Protein AF-A0A1C5D059-F1 (afdb_monomer_lite)

Radius of gyration: 11.38 Å; chains: 1; bounding box: 28×22×24 Å

Secondary structure (DSSP, 8-state):
-HHHHHHHGGGTT-HHHHHHHHHHHHTTT-HHHHHHHTTS-HHHHHHHHHHHHHHHT--TTSHHHHHHHHHHHH--

Structure (mmCIF, N/CA/C/O backbone):
data_AF-A0A1C5D059-F1
#
_entry.id   AF-A0A1C5D059-F1
#
loop_
_atom_site.group_PDB
_atom_site.id
_atom_site.type_symbol
_atom_site.label_atom_id
_atom_site.label_alt_id
_atom_site.label_comp_id
_atom_site.label_asym_id
_atom_site.label_entity_id
_atom_site.label_seq_id
_atom_site.pdbx_PDB_ins_code
_atom_site.Cartn_x
_atom_site.Cartn_y
_atom_site.Cartn_z
_atom_site.occupancy
_atom_site.B_iso_or_equiv
_atom_site.auth_seq_id
_atom_site.auth_comp_id
_atom_site.auth_asym_id
_atom_site.auth_atom_id
_atom_site.pdbx_PDB_model_num
ATOM 1 N N . GLY A 1 1 ? -9.920 13.212 5.269 1.00 80.94 1 GLY A N 1
ATOM 2 C CA . GLY A 1 1 ? -11.037 13.338 6.247 1.00 80.94 1 GLY A CA 1
ATOM 3 C C . GLY A 1 1 ? -10.854 12.375 7.420 1.00 80.94 1 GLY A C 1
ATOM 4 O O . GLY A 1 1 ? -10.024 11.483 7.287 1.00 80.94 1 GLY A O 1
ATOM 5 N N . PRO A 1 2 ? -11.596 12.507 8.541 1.00 82.88 2 PRO A N 1
ATOM 6 C CA . PRO A 1 2 ? -11.361 11.723 9.766 1.00 82.88 2 PRO A CA 1
ATOM 7 C C . PRO A 1 2 ? -11.476 10.206 9.553 1.00 82.88 2 PRO A C 1
ATOM 9 O O . PRO A 1 2 ? -10.676 9.449 10.091 1.00 82.88 2 PRO A O 1
ATOM 12 N N . HIS A 1 3 ? -12.396 9.764 8.691 1.00 86.44 3 HIS A N 1
ATOM 13 C CA . HIS A 1 3 ? -12.506 8.357 8.299 1.00 86.44 3 HIS A CA 1
ATOM 14 C C . HIS A 1 3 ? -11.255 7.848 7.556 1.00 86.44 3 HIS A C 1
ATOM 16 O O . HIS A 1 3 ? -10.693 6.828 7.935 1.00 86.44 3 HIS A O 1
ATOM 22 N N . ALA A 1 4 ? -10.751 8.602 6.570 1.00 87.12 4 ALA A N 1
ATOM 23 C CA . ALA A 1 4 ? -9.524 8.251 5.846 1.00 87.12 4 ALA A CA 1
ATOM 24 C C . ALA A 1 4 ? -8.292 8.195 6.769 1.00 87.12 4 ALA A C 1
ATOM 26 O O . ALA A 1 4 ? -7.448 7.318 6.620 1.00 87.12 4 ALA A O 1
ATOM 27 N N . GLN A 1 5 ? -8.197 9.102 7.746 1.00 88.31 5 GLN A N 1
ATOM 28 C CA . GLN A 1 5 ? -7.116 9.081 8.736 1.00 88.31 5 GLN A CA 1
ATOM 29 C C . GLN A 1 5 ? -7.203 7.851 9.645 1.00 88.31 5 GLN A C 1
ATOM 31 O O . GLN A 1 5 ? -6.181 7.219 9.890 1.00 88.31 5 GLN A O 1
ATOM 36 N N . ALA A 1 6 ? -8.403 7.480 10.102 1.00 91.38 6 ALA A N 1
ATOM 37 C CA . ALA A 1 6 ? -8.606 6.270 10.895 1.00 91.38 6 ALA A CA 1
ATOM 38 C C . ALA A 1 6 ? -8.266 4.997 10.101 1.00 91.38 6 ALA A C 1
ATOM 40 O O . ALA A 1 6 ? -7.554 4.137 10.616 1.00 91.38 6 ALA A O 1
ATOM 41 N N . LEU A 1 7 ? -8.700 4.916 8.838 1.00 93.31 7 LEU A N 1
ATOM 42 C CA . LEU A 1 7 ? -8.388 3.801 7.940 1.00 93.31 7 LEU A CA 1
ATOM 43 C C . LEU A 1 7 ? -6.875 3.635 7.748 1.00 93.31 7 LEU A C 1
ATOM 45 O O . LEU A 1 7 ? -6.364 2.523 7.788 1.00 93.31 7 LEU A O 1
ATOM 49 N N . LEU A 1 8 ? -6.141 4.738 7.577 1.00 95.88 8 LEU A N 1
ATOM 50 C CA . LEU A 1 8 ? -4.699 4.714 7.313 1.00 95.88 8 LEU A CA 1
ATOM 51 C C . LEU A 1 8 ? -3.823 4.744 8.574 1.00 95.88 8 LEU A C 1
ATOM 53 O O . LEU A 1 8 ? -2.603 4.602 8.463 1.00 95.88 8 LEU A O 1
ATOM 57 N N . ALA A 1 9 ? -4.408 4.892 9.767 1.00 96.00 9 ALA A N 1
ATOM 58 C CA . ALA A 1 9 ? -3.676 4.977 11.031 1.00 96.00 9 ALA A CA 1
ATOM 59 C C . ALA A 1 9 ? -2.662 3.830 11.245 1.00 96.00 9 ALA A C 1
ATOM 61 O O . ALA A 1 9 ? -1.536 4.125 11.657 1.00 96.00 9 ALA A O 1
ATOM 62 N N . PRO A 1 10 ? -2.955 2.555 10.895 1.00 97.00 10 PRO A N 1
ATOM 63 C CA . PRO A 1 10 ? -1.981 1.462 11.014 1.00 97.00 10 PRO A CA 1
ATOM 64 C C . PRO A 1 10 ? -0.701 1.646 10.178 1.00 97.00 10 PRO A C 1
ATOM 66 O O . PRO A 1 10 ? 0.335 1.044 10.480 1.00 97.00 10 PRO A O 1
ATOM 69 N N . LEU A 1 11 ? -0.742 2.478 9.131 1.00 96.75 11 LEU A N 1
ATOM 70 C CA . LEU A 1 11 ? 0.402 2.775 8.266 1.00 96.75 11 LEU A CA 1
ATOM 71 C C . LEU A 1 11 ? 1.120 4.083 8.623 1.00 96.75 11 LEU A C 1
ATOM 73 O O . LEU A 1 11 ? 2.176 4.356 8.054 1.00 96.75 11 LEU A O 1
ATOM 77 N N . ALA A 1 12 ? 0.608 4.877 9.569 1.00 92.25 12 ALA A N 1
ATOM 78 C CA . ALA A 1 12 ? 1.134 6.214 9.868 1.00 92.25 12 ALA A CA 1
ATOM 79 C C . ALA A 1 12 ? 2.631 6.215 10.243 1.00 92.25 12 ALA A C 1
ATOM 81 O O . ALA A 1 12 ? 3.371 7.113 9.852 1.00 92.25 12 ALA A O 1
ATOM 82 N N . ALA A 1 13 ? 3.098 5.174 10.939 1.00 93.25 13 ALA A N 1
ATOM 83 C CA . ALA A 1 13 ? 4.504 5.006 11.319 1.00 93.25 13 ALA A CA 1
ATOM 84 C C . ALA A 1 13 ? 5.368 4.307 10.247 1.00 93.25 13 ALA A C 1
ATOM 86 O O . ALA A 1 13 ? 6.529 3.988 10.498 1.00 93.25 13 ALA A O 1
ATOM 87 N N . GLN A 1 14 ? 4.819 4.018 9.063 1.00 96.69 14 GLN A N 1
ATOM 88 C CA . GLN A 1 14 ? 5.460 3.199 8.028 1.00 96.69 14 GLN A CA 1
ATOM 89 C C . GLN A 1 14 ? 5.437 3.894 6.651 1.00 96.69 14 GLN A C 1
ATOM 91 O O . GLN A 1 14 ? 4.800 3.388 5.722 1.00 96.69 14 GLN A O 1
ATOM 96 N N . PRO A 1 15 ? 6.174 5.013 6.465 1.00 96.00 15 PRO A N 1
ATOM 97 C CA . PRO A 1 15 ? 6.123 5.817 5.237 1.00 96.00 15 PRO A CA 1
ATOM 98 C C . PRO A 1 15 ? 6.387 5.006 3.966 1.00 96.00 15 PRO A C 1
ATOM 100 O O . PRO A 1 15 ? 5.665 5.126 2.982 1.00 96.00 15 PRO A O 1
ATOM 103 N N . ALA A 1 16 ? 7.353 4.083 4.014 1.00 97.75 16 ALA A N 1
ATOM 104 C CA . ALA A 1 16 ? 7.679 3.233 2.875 1.00 97.75 16 ALA A CA 1
ATOM 105 C C . ALA A 1 16 ? 6.520 2.313 2.449 1.00 97.75 16 ALA A C 1
ATOM 107 O O . ALA A 1 16 ? 6.407 2.000 1.263 1.00 97.75 16 ALA A O 1
ATOM 108 N N . LEU A 1 17 ? 5.669 1.861 3.379 1.00 98.50 17 LEU A N 1
ATOM 109 C CA . LEU A 1 17 ? 4.484 1.065 3.044 1.00 98.50 17 LEU A CA 1
ATOM 110 C C . LEU A 1 17 ? 3.393 1.943 2.442 1.00 98.50 17 LEU A C 1
ATOM 112 O O . LEU A 1 17 ? 2.845 1.583 1.403 1.00 98.50 17 LEU A O 1
ATOM 116 N N . THR A 1 18 ? 3.140 3.102 3.052 1.00 98.06 18 THR A N 1
ATOM 117 C CA . THR A 1 18 ? 2.179 4.098 2.565 1.00 98.06 18 THR A CA 1
ATOM 118 C C . THR A 1 18 ? 2.506 4.528 1.138 1.00 98.06 18 THR A C 1
ATOM 120 O O . THR A 1 18 ? 1.647 4.454 0.260 1.00 98.06 18 THR A O 1
ATOM 123 N N . ASP A 1 19 ? 3.760 4.893 0.871 1.00 98.12 19 ASP A N 1
ATOM 124 C CA . ASP A 1 19 ? 4.201 5.316 -0.458 1.00 98.12 19 ASP A CA 1
ATOM 125 C C . ASP A 1 19 ? 4.161 4.163 -1.463 1.00 98.12 19 ASP A C 1
ATOM 127 O O . ASP A 1 19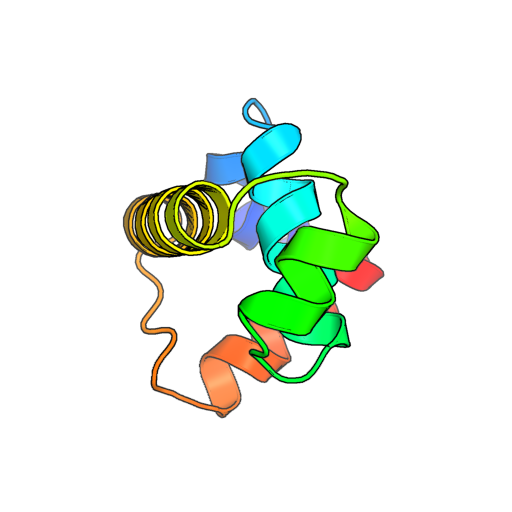 ? 3.738 4.348 -2.605 1.00 98.12 19 ASP A O 1
ATOM 131 N N . THR A 1 20 ? 4.528 2.946 -1.041 1.00 98.81 20 THR A N 1
ATOM 132 C CA . THR A 1 20 ? 4.453 1.781 -1.931 1.00 98.81 20 THR A CA 1
ATOM 133 C C . THR A 1 20 ? 3.012 1.460 -2.316 1.00 98.81 20 THR A C 1
ATOM 135 O O . THR A 1 20 ? 2.733 1.264 -3.499 1.00 98.81 20 THR A O 1
ATOM 138 N N . LEU A 1 21 ? 2.090 1.445 -1.351 1.00 98.56 21 LEU A N 1
ATOM 139 C CA . LEU A 1 21 ? 0.677 1.169 -1.594 1.00 98.56 21 LEU A CA 1
ATOM 140 C C . LEU A 1 21 ? 0.032 2.268 -2.451 1.00 98.56 21 LEU A C 1
ATOM 142 O O . LEU A 1 21 ? -0.653 1.953 -3.423 1.00 98.56 21 LEU A O 1
ATOM 146 N N . ARG A 1 22 ? 0.312 3.549 -2.165 1.00 98.31 22 ARG A N 1
ATOM 147 C CA . ARG A 1 22 ? -0.184 4.688 -2.958 1.00 98.31 22 ARG A CA 1
ATOM 148 C C . ARG A 1 22 ? 0.260 4.596 -4.417 1.00 98.31 22 ARG A C 1
ATOM 150 O O . ARG A 1 22 ? -0.564 4.753 -5.324 1.00 98.31 22 ARG A O 1
ATOM 157 N N . THR A 1 23 ? 1.544 4.333 -4.655 1.00 98.69 23 THR A N 1
ATOM 158 C CA . THR A 1 23 ? 2.096 4.222 -6.012 1.00 98.69 23 THR A CA 1
ATOM 159 C C . THR A 1 23 ? 1.569 2.984 -6.730 1.00 98.69 23 THR A C 1
ATOM 161 O O . THR A 1 23 ? 1.231 3.058 -7.908 1.00 98.69 23 THR A O 1
ATOM 164 N N . TRP A 1 24 ? 1.441 1.853 -6.036 1.00 98.81 24 TRP A N 1
ATOM 165 C CA . TRP A 1 24 ? 0.871 0.629 -6.598 1.00 98.81 24 TRP A CA 1
ATOM 166 C C . TRP A 1 24 ? -0.588 0.793 -7.030 1.00 98.81 24 TRP A C 1
ATOM 168 O O . TRP A 1 24 ? -0.924 0.451 -8.165 1.00 98.81 24 TRP A O 1
ATOM 178 N N . LEU A 1 25 ? -1.430 1.402 -6.189 1.00 98.44 25 LEU A N 1
ATOM 179 C CA . LEU A 1 25 ? -2.823 1.707 -6.532 1.00 98.44 25 LEU A CA 1
ATOM 180 C C . LEU A 1 25 ? -2.913 2.690 -7.710 1.00 98.44 25 LEU A C 1
ATOM 182 O O . LEU A 1 25 ? -3.668 2.458 -8.652 1.00 98.44 25 LEU A O 1
ATOM 186 N N . SER A 1 26 ? -2.081 3.737 -7.715 1.00 98.00 26 SER A N 1
ATOM 187 C CA . SER A 1 26 ? -2.036 4.729 -8.805 1.00 98.00 26 SER A CA 1
ATOM 188 C C . SER A 1 26 ? -1.555 4.152 -10.143 1.00 98.00 26 SER A C 1
ATOM 190 O O . SER A 1 26 ? -1.845 4.715 -11.193 1.00 98.00 26 SER A O 1
ATOM 192 N N . LEU A 1 27 ? -0.834 3.026 -10.120 1.00 98.38 27 LEU A N 1
ATOM 193 C CA . LEU A 1 27 ? -0.355 2.302 -11.302 1.00 98.38 27 LEU A CA 1
ATOM 194 C C . LEU A 1 27 ? -1.172 1.028 -11.580 1.00 98.38 27 LEU A C 1
ATOM 196 O O . LEU A 1 27 ? -0.676 0.097 -12.228 1.00 98.38 27 LEU A O 1
ATOM 200 N N . HIS A 1 28 ? -2.424 0.995 -11.114 1.00 97.12 28 HIS A N 1
ATOM 201 C CA . HIS A 1 28 ? -3.403 -0.074 -11.348 1.00 97.12 28 HIS A CA 1
ATOM 202 C C . HIS A 1 28 ? -2.907 -1.465 -10.937 1.00 97.12 28 HIS A C 1
ATOM 204 O O . HIS A 1 28 ? -3.142 -2.460 -11.617 1.00 97.12 28 HIS A O 1
ATOM 210 N N . GLY A 1 29 ? -2.166 -1.536 -9.835 1.00 97.75 29 GLY A N 1
ATOM 211 C CA . GLY A 1 29 ? -1.682 -2.787 -9.272 1.00 97.75 29 GLY A CA 1
ATOM 212 C C . GLY A 1 29 ? -0.456 -3.394 -9.966 1.00 97.75 29 GLY A C 1
ATOM 213 O O . GLY A 1 29 ? -0.125 -4.563 -9.756 1.00 97.75 29 GLY A O 1
ATOM 214 N N . SER A 1 30 ? 0.235 -2.624 -10.806 1.00 98.56 30 SER A N 1
ATOM 215 C CA . SER A 1 30 ? 1.383 -3.116 -11.570 1.00 98.56 30 SER A CA 1
ATOM 216 C C . SER A 1 30 ? 2.656 -3.205 -10.723 1.00 98.56 30 SER A C 1
ATOM 218 O O . SER A 1 30 ? 3.274 -2.189 -10.414 1.00 98.56 30 SER A O 1
ATOM 220 N N . TRP A 1 31 ? 3.104 -4.426 -10.418 1.00 98.50 31 TRP A N 1
ATOM 221 C CA . TRP A 1 31 ? 4.336 -4.668 -9.654 1.00 98.50 31 TRP A CA 1
ATOM 222 C C . TRP A 1 31 ? 5.573 -4.031 -10.288 1.00 98.50 31 TRP A C 1
ATOM 224 O O . TRP A 1 31 ? 6.331 -3.355 -9.597 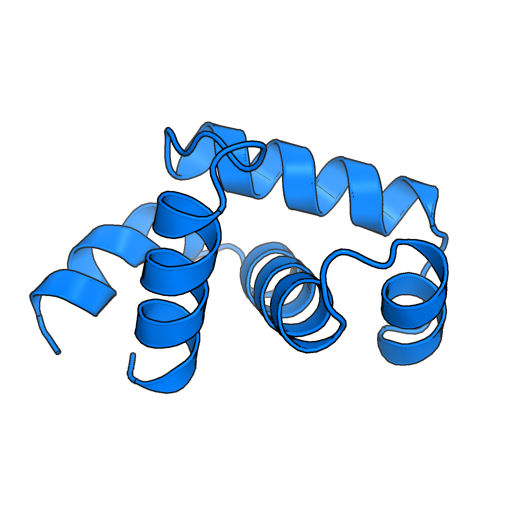1.00 98.50 31 TRP A O 1
ATOM 234 N N . ASP A 1 32 ? 5.761 -4.226 -11.594 1.00 98.69 32 ASP A N 1
ATOM 235 C CA . ASP A 1 32 ? 6.961 -3.765 -12.294 1.00 98.69 32 ASP A CA 1
ATOM 236 C C . ASP A 1 32 ? 6.969 -2.245 -12.467 1.00 98.69 32 ASP A C 1
ATOM 238 O O . ASP A 1 32 ? 7.985 -1.604 -12.203 1.00 98.69 32 ASP A O 1
ATOM 242 N N . ARG A 1 33 ? 5.829 -1.628 -12.817 1.00 98.81 33 ARG A N 1
ATOM 243 C CA . ARG A 1 33 ? 5.762 -0.161 -12.928 1.00 98.81 33 ARG A CA 1
ATOM 244 C C . ARG A 1 33 ? 5.968 0.515 -11.574 1.00 98.81 33 ARG A C 1
ATOM 246 O O . ARG A 1 33 ? 6.653 1.529 -11.510 1.00 98.81 33 ARG A O 1
ATOM 253 N N . THR A 1 34 ? 5.438 -0.052 -10.490 1.00 98.88 34 THR A N 1
ATOM 254 C CA . THR A 1 34 ? 5.699 0.455 -9.135 1.00 98.88 34 THR A CA 1
ATOM 255 C C . THR A 1 34 ? 7.156 0.275 -8.726 1.00 98.88 34 THR A C 1
ATOM 257 O O . THR A 1 34 ? 7.726 1.175 -8.119 1.00 98.88 34 THR A O 1
ATOM 260 N N . ALA A 1 35 ? 7.769 -0.859 -9.070 1.00 98.81 35 ALA A N 1
ATOM 261 C CA . ALA A 1 35 ? 9.178 -1.126 -8.800 1.00 98.81 35 ALA A CA 1
ATOM 262 C C . ALA A 1 35 ? 10.079 -0.081 -9.471 1.00 98.81 35 ALA A C 1
ATOM 264 O O . ALA A 1 35 ? 10.931 0.508 -8.808 1.00 98.81 35 ALA A O 1
ATOM 265 N N . VAL A 1 36 ? 9.817 0.213 -10.750 1.00 98.75 36 VAL A N 1
ATOM 266 C CA . VAL A 1 36 ? 10.498 1.275 -11.504 1.00 98.75 36 VAL A CA 1
ATOM 267 C C . VAL A 1 36 ? 10.254 2.645 -10.871 1.00 98.75 36 VAL A C 1
ATOM 269 O O . VAL A 1 36 ? 11.209 3.365 -10.607 1.00 98.75 36 VAL A O 1
ATOM 272 N N . ALA A 1 37 ? 8.998 2.996 -10.579 1.00 98.75 37 ALA A N 1
ATOM 273 C CA . ALA A 1 37 ? 8.647 4.307 -10.030 1.00 98.75 37 ALA A CA 1
ATOM 274 C C . ALA A 1 37 ? 9.270 4.584 -8.651 1.00 98.75 37 ALA A C 1
ATOM 276 O O . ALA A 1 37 ? 9.521 5.736 -8.310 1.00 98.75 37 ALA A O 1
ATOM 277 N N . LEU A 1 38 ? 9.507 3.539 -7.854 1.00 98.62 38 LEU A N 1
ATOM 278 C CA . LEU A 1 38 ? 10.083 3.646 -6.512 1.00 98.62 38 LEU A CA 1
ATOM 279 C C . LEU A 1 38 ? 11.571 3.280 -6.459 1.00 98.62 38 LEU A C 1
ATOM 281 O O . LEU A 1 38 ? 12.143 3.276 -5.370 1.00 98.62 38 LEU A O 1
ATOM 285 N N . SER A 1 39 ? 12.192 2.944 -7.594 1.00 98.50 39 SER A N 1
ATOM 286 C CA . SER A 1 39 ? 13.581 2.472 -7.673 1.00 98.50 39 SER A CA 1
ATOM 287 C C . SER A 1 39 ? 13.888 1.314 -6.710 1.00 98.50 39 SER A C 1
ATOM 289 O O . SER A 1 39 ? 14.926 1.285 -6.049 1.00 98.50 39 SER A O 1
ATOM 291 N N . VAL A 1 40 ? 12.976 0.342 -6.613 1.00 98.62 40 VAL A N 1
ATOM 292 C CA . VAL A 1 40 ? 13.140 -0.874 -5.797 1.00 98.62 40 VAL A CA 1
ATOM 293 C C . VAL A 1 40 ? 12.917 -2.126 -6.634 1.00 98.62 40 VAL A C 1
ATOM 295 O O . VAL A 1 40 ? 12.373 -2.080 -7.731 1.00 98.62 40 VAL A O 1
ATOM 298 N N . HIS A 1 41 ? 13.287 -3.287 -6.100 1.00 98.56 41 HIS A N 1
ATOM 299 C CA . HIS A 1 41 ? 12.990 -4.554 -6.755 1.00 98.56 41 HIS A CA 1
ATOM 300 C C . HIS A 1 41 ? 11.492 -4.906 -6.662 1.00 98.56 41 HIS A C 1
ATOM 302 O O . HIS A 1 41 ? 10.847 -4.668 -5.637 1.00 98.56 41 HIS A O 1
ATOM 308 N N . ARG A 1 42 ? 10.934 -5.578 -7.681 1.00 98.56 42 ARG A N 1
ATOM 309 C CA . ARG A 1 42 ? 9.513 -5.995 -7.706 1.00 98.56 42 ARG A CA 1
ATOM 310 C C . ARG A 1 42 ? 9.081 -6.826 -6.494 1.00 98.56 42 ARG A C 1
ATOM 312 O O . ARG A 1 42 ? 7.953 -6.709 -6.023 1.00 98.56 42 ARG A O 1
ATOM 319 N N . ASN A 1 43 ? 9.980 -7.648 -5.948 1.00 98.62 43 ASN A N 1
ATOM 320 C CA . ASN A 1 43 ? 9.678 -8.446 -4.754 1.00 98.62 43 ASN A CA 1
ATOM 321 C C . ASN A 1 43 ? 9.530 -7.567 -3.506 1.00 98.62 43 ASN A C 1
ATOM 323 O O . ASN A 1 43 ? 8.675 -7.854 -2.675 1.00 98.62 43 ASN A O 1
ATOM 327 N N . THR A 1 44 ? 10.290 -6.473 -3.410 1.00 98.69 44 THR A N 1
ATOM 328 C CA . THR A 1 44 ? 10.129 -5.481 -2.342 1.00 98.69 44 THR A CA 1
ATOM 329 C C . THR A 1 44 ? 8.756 -4.820 -2.426 1.00 98.69 44 THR A C 1
ATOM 331 O O . THR A 1 44 ? 8.102 -4.666 -1.399 1.00 98.69 44 THR A O 1
ATOM 334 N N . VAL A 1 45 ? 8.271 -4.500 -3.633 1.00 98.81 45 VAL A N 1
ATOM 335 C CA . VAL A 1 45 ? 6.904 -3.979 -3.819 1.00 98.81 45 VAL A CA 1
ATOM 336 C C . VAL A 1 45 ? 5.872 -4.979 -3.304 1.00 98.81 45 VAL A C 1
ATOM 338 O O . V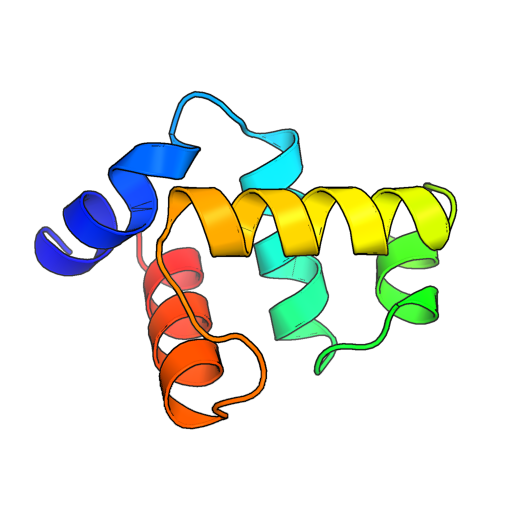AL A 1 45 ? 5.057 -4.624 -2.460 1.00 98.81 45 VAL A O 1
ATOM 341 N N . ARG A 1 46 ? 5.941 -6.242 -3.749 1.00 98.75 46 ARG A N 1
ATOM 342 C CA . ARG A 1 46 ? 5.003 -7.296 -3.321 1.00 9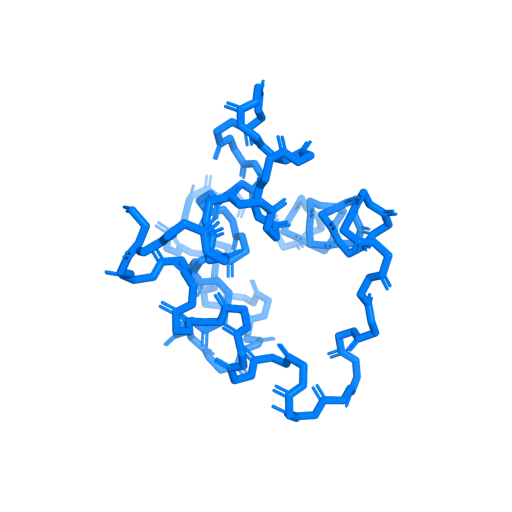8.75 46 ARG A CA 1
ATOM 343 C C . ARG A 1 46 ? 4.990 -7.474 -1.804 1.00 98.75 46 ARG A C 1
ATOM 345 O O . ARG A 1 46 ? 3.920 -7.524 -1.208 1.00 98.75 46 ARG A O 1
ATOM 352 N N . GLN A 1 47 ? 6.165 -7.527 -1.177 1.00 98.75 47 GLN A N 1
ATOM 353 C CA . GLN A 1 47 ? 6.296 -7.663 0.276 1.00 98.75 47 GLN A CA 1
ATOM 354 C C . GLN A 1 47 ? 5.690 -6.471 1.021 1.00 98.75 47 GLN A C 1
ATOM 356 O O . GLN A 1 47 ? 4.963 -6.659 1.994 1.00 98.75 47 GLN A O 1
ATOM 361 N N . ARG A 1 48 ? 5.958 -5.246 0.559 1.00 98.81 48 ARG A N 1
ATOM 362 C CA . ARG A 1 48 ? 5.416 -4.030 1.174 1.00 98.81 48 ARG A CA 1
ATOM 363 C C . ARG A 1 48 ? 3.901 -3.922 1.000 1.00 98.81 48 ARG A C 1
ATOM 365 O O . ARG A 1 48 ? 3.224 -3.609 1.970 1.00 98.81 48 ARG A O 1
ATOM 372 N N . VAL A 1 49 ? 3.363 -4.230 -0.181 1.00 98.81 49 VAL A N 1
ATOM 373 C CA . VAL A 1 49 ? 1.909 -4.227 -0.424 1.00 98.81 49 VAL A CA 1
ATOM 374 C C . VAL A 1 49 ? 1.210 -5.294 0.418 1.00 98.81 49 VAL A C 1
ATOM 376 O O . VAL A 1 49 ? 0.234 -4.978 1.089 1.00 98.81 49 VAL A O 1
ATOM 379 N N . ALA A 1 50 ? 1.747 -6.516 0.483 1.00 98.62 50 ALA A N 1
ATOM 380 C CA . ALA A 1 50 ? 1.201 -7.568 1.343 1.00 98.62 50 ALA A CA 1
ATOM 381 C C . ALA A 1 50 ? 1.242 -7.178 2.830 1.00 98.62 50 ALA A C 1
ATOM 383 O O . ALA A 1 50 ? 0.282 -7.394 3.567 1.00 98.62 50 ALA A O 1
ATOM 384 N N . ARG A 1 51 ? 2.337 -6.550 3.279 1.00 98.62 51 ARG A N 1
ATOM 385 C CA . ARG A 1 51 ? 2.446 -6.056 4.655 1.00 98.62 51 ARG A CA 1
ATOM 386 C C . ARG A 1 51 ? 1.444 -4.937 4.940 1.00 98.62 51 ARG A C 1
ATOM 388 O O . ARG A 1 51 ? 0.860 -4.934 6.019 1.00 98.62 51 ARG A O 1
ATOM 395 N N . ALA A 1 52 ? 1.246 -4.014 4.001 1.00 98.62 52 ALA A N 1
ATOM 396 C CA . ALA A 1 52 ? 0.267 -2.942 4.135 1.00 98.62 52 ALA A CA 1
ATOM 397 C C . ALA A 1 52 ? -1.163 -3.498 4.226 1.00 98.62 52 ALA A C 1
ATOM 399 O O . ALA A 1 52 ? -1.886 -3.125 5.142 1.00 98.62 52 ALA A O 1
ATOM 400 N N . ALA A 1 53 ? -1.527 -4.447 3.355 1.00 98.44 53 ALA A N 1
ATOM 401 C CA . ALA A 1 53 ? -2.819 -5.135 3.390 1.00 98.44 53 ALA A CA 1
ATOM 402 C C . ALA A 1 53 ? -3.082 -5.793 4.753 1.00 98.44 53 ALA A C 1
ATOM 404 O O . ALA A 1 53 ? -4.120 -5.564 5.366 1.00 98.44 53 ALA A O 1
ATOM 405 N N . LEU A 1 54 ? -2.092 -6.527 5.276 1.00 98.50 54 LEU A N 1
ATOM 406 C CA . LEU A 1 54 ? -2.181 -7.182 6.582 1.00 98.50 54 LEU A CA 1
ATOM 407 C C . LEU A 1 54 ? -2.407 -6.186 7.729 1.00 98.50 54 LEU A C 1
ATOM 409 O O . LEU A 1 54 ? -3.194 -6.453 8.629 1.00 98.50 54 LEU A O 1
ATOM 413 N N . LEU A 1 55 ? -1.703 -5.054 7.720 1.00 98.25 55 LEU A N 1
ATOM 414 C CA . LEU A 1 55 ? -1.831 -4.028 8.760 1.00 98.25 55 LEU A CA 1
ATOM 415 C C . LEU A 1 55 ? -3.166 -3.289 8.707 1.00 98.25 55 LEU A C 1
ATOM 417 O O . LEU A 1 55 ? -3.672 -2.875 9.744 1.00 98.25 55 LEU A O 1
ATOM 421 N N . LEU A 1 56 ? -3.700 -3.112 7.502 1.00 97.38 56 LEU A N 1
ATOM 422 C CA . LEU A 1 56 ? -4.988 -2.475 7.265 1.00 97.38 56 LEU A CA 1
ATOM 423 C C . LEU A 1 56 ? -6.167 -3.443 7.437 1.00 97.38 56 LEU A C 1
ATOM 425 O O . LEU A 1 56 ? -7.305 -2.992 7.464 1.00 97.38 56 LEU A O 1
ATOM 429 N N . GLY A 1 57 ? -5.917 -4.756 7.521 1.00 97.88 57 GLY A N 1
ATOM 430 C CA . GLY A 1 57 ? -6.974 -5.769 7.461 1.00 97.88 57 GLY A CA 1
ATOM 431 C C . GLY A 1 57 ? -7.738 -5.744 6.132 1.00 97.88 57 GLY A C 1
ATOM 432 O O . GLY A 1 57 ? -8.924 -6.050 6.107 1.00 97.88 57 GLY A O 1
ATOM 433 N N . ALA A 1 58 ? -7.074 -5.334 5.049 1.00 97.44 58 ALA A N 1
ATOM 434 C CA . ALA A 1 58 ? -7.693 -5.072 3.756 1.00 97.44 58 ALA A CA 1
ATOM 435 C C . ALA A 1 58 ? -7.482 -6.234 2.779 1.00 97.44 58 ALA A C 1
ATOM 437 O O . ALA A 1 58 ? -6.357 -6.716 2.617 1.00 97.44 58 ALA A O 1
ATOM 438 N N . ASP A 1 59 ? -8.546 -6.626 2.077 1.00 97.81 59 ASP A N 1
ATOM 439 C CA . ASP A 1 59 ? -8.460 -7.531 0.933 1.00 97.81 59 ASP A CA 1
ATOM 440 C C . ASP A 1 59 ? -8.149 -6.730 -0.336 1.00 97.81 59 ASP A C 1
ATOM 442 O O . ASP A 1 59 ? -8.997 -6.029 -0.881 1.00 97.81 59 ASP A O 1
ATOM 446 N N . LEU A 1 60 ? -6.902 -6.803 -0.801 1.00 97.88 60 LEU A N 1
ATOM 447 C CA . LEU A 1 60 ? -6.486 -6.105 -2.014 1.00 97.88 60 LEU A CA 1
ATOM 448 C C . LEU A 1 60 ? -6.825 -6.872 -3.294 1.00 97.88 60 LEU A C 1
ATOM 450 O O . LEU A 1 60 ? -6.411 -6.412 -4.353 1.00 97.88 60 LEU A O 1
ATOM 454 N N . ASP A 1 61 ? -7.530 -7.998 -3.262 1.00 96.50 61 ASP A N 1
ATOM 455 C CA . ASP A 1 61 ? -8.103 -8.590 -4.477 1.00 96.50 61 ASP A CA 1
ATOM 456 C C . ASP A 1 61 ? -9.489 -8.003 -4.802 1.00 96.50 61 ASP A C 1
ATOM 458 O O . ASP A 1 61 ? -9.919 -8.049 -5.957 1.00 96.50 61 ASP A O 1
ATOM 462 N N . ASP A 1 62 ? -10.123 -7.333 -3.834 1.00 97.88 62 ASP A N 1
ATOM 463 C CA . ASP A 1 62 ? -11.378 -6.607 -4.012 1.00 97.88 62 ASP A CA 1
ATOM 464 C C . ASP A 1 62 ? -11.145 -5.212 -4.655 1.00 97.88 62 ASP A C 1
ATOM 466 O O . ASP A 1 62 ? -10.412 -4.371 -4.109 1.00 97.88 62 ASP A O 1
ATOM 470 N N . PRO A 1 63 ? -11.738 -4.923 -5.834 1.00 96.06 63 PRO A N 1
ATOM 471 C CA . PRO A 1 63 ? -11.614 -3.621 -6.485 1.00 96.06 63 PRO A CA 1
ATOM 472 C C . PRO A 1 63 ? -12.227 -2.463 -5.681 1.00 96.06 63 PRO A C 1
ATOM 474 O O . PRO A 1 63 ? -11.703 -1.348 -5.769 1.00 96.06 63 PRO A O 1
ATOM 477 N N . ASP A 1 64 ? -13.270 -2.702 -4.885 1.00 97.62 64 ASP A N 1
ATOM 478 C CA . ASP A 1 64 ? -13.914 -1.668 -4.070 1.00 97.62 64 ASP A CA 1
ATOM 479 C C . ASP A 1 64 ? -13.000 -1.259 -2.908 1.00 97.62 64 ASP A C 1
ATOM 481 O O . ASP A 1 64 ? -12.774 -0.065 -2.685 1.00 97.62 64 ASP A O 1
ATOM 485 N N . VAL A 1 65 ? -12.348 -2.232 -2.259 1.00 97.50 65 VAL A N 1
ATOM 486 C CA . VAL A 1 65 ? -11.325 -1.977 -1.227 1.00 97.50 65 VAL A CA 1
ATOM 487 C C . VAL A 1 65 ? -10.144 -1.194 -1.806 1.00 97.50 65 VAL A C 1
ATOM 489 O O . VAL A 1 65 ? -9.660 -0.231 -1.201 1.00 97.50 65 VAL A O 1
ATOM 492 N N . ARG A 1 66 ? -9.670 -1.554 -3.009 1.00 98.12 66 ARG A N 1
ATOM 493 C CA . ARG A 1 66 ? -8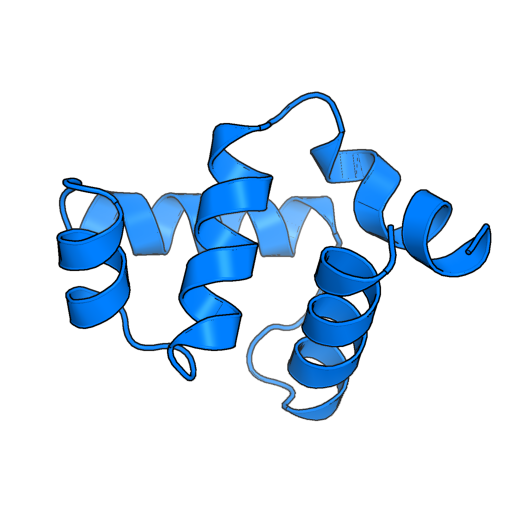.604 -0.795 -3.691 1.00 98.12 66 ARG A CA 1
ATOM 494 C C . ARG A 1 66 ? -9.014 0.649 -3.956 1.00 98.12 66 ARG A C 1
ATOM 496 O O . ARG A 1 66 ? -8.190 1.552 -3.786 1.00 98.12 66 ARG A O 1
ATOM 503 N N . MET A 1 67 ? -10.252 0.864 -4.396 1.00 96.38 67 MET A N 1
ATOM 504 C CA . MET A 1 67 ? -10.782 2.193 -4.678 1.00 96.38 67 MET A CA 1
ATOM 505 C C . MET A 1 67 ? -10.859 3.032 -3.399 1.00 96.38 67 MET A C 1
ATOM 507 O O . MET A 1 67 ? -10.341 4.150 -3.381 1.00 96.38 67 MET A O 1
ATOM 511 N N . GLU A 1 68 ? -11.433 2.490 -2.325 1.00 96.44 68 GLU A N 1
ATOM 512 C CA . GLU A 1 68 ? -11.528 3.159 -1.024 1.00 96.44 68 GLU A CA 1
ATOM 513 C C . GLU A 1 68 ? -10.145 3.579 -0.505 1.00 96.44 68 GLU A C 1
ATOM 515 O O . GLU A 1 68 ? -9.926 4.749 -0.177 1.00 96.44 68 GLU A O 1
ATOM 520 N N . LEU A 1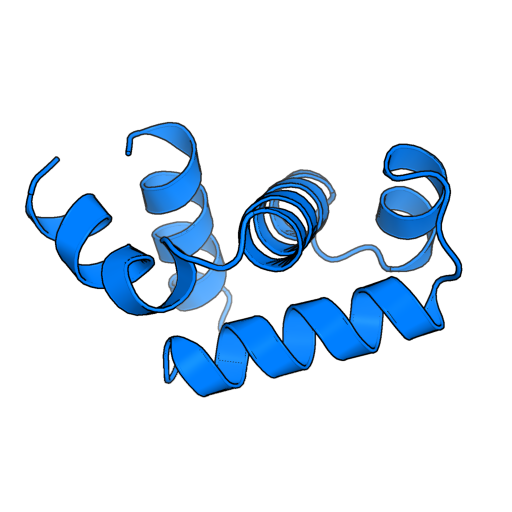 69 ? -9.176 2.658 -0.515 1.00 97.44 69 LEU A N 1
ATOM 521 C CA . LEU A 1 69 ? -7.808 2.939 -0.079 1.00 97.44 69 LEU A CA 1
ATOM 522 C C . LEU A 1 69 ? -7.120 3.988 -0.953 1.00 97.44 69 LEU A C 1
ATOM 524 O O . LEU A 1 69 ? -6.409 4.850 -0.433 1.00 97.44 69 LEU A O 1
ATOM 528 N N . TRP A 1 70 ? -7.329 3.954 -2.271 1.00 96.44 70 TRP A N 1
ATOM 529 C CA . TRP A 1 70 ? -6.783 4.967 -3.173 1.00 96.44 70 TRP A CA 1
ATOM 530 C C . TRP A 1 70 ? -7.352 6.356 -2.869 1.00 96.44 70 TRP A C 1
ATOM 532 O O . TRP A 1 70 ? -6.595 7.330 -2.802 1.00 96.44 70 TRP A O 1
ATOM 542 N N . PHE A 1 71 ? -8.663 6.452 -2.626 1.00 95.25 71 PHE A N 1
ATOM 543 C CA . PHE A 1 71 ? -9.295 7.700 -2.207 1.00 95.25 71 PHE A CA 1
ATOM 544 C C . PHE A 1 71 ? -8.752 8.176 -0.862 1.00 95.25 71 PHE A C 1
ATOM 546 O O . PHE A 1 71 ? -8.369 9.344 -0.755 1.00 95.25 71 PHE A O 1
ATOM 553 N N . ALA A 1 72 ? -8.658 7.293 0.134 1.00 95.81 72 ALA A N 1
ATOM 554 C CA . ALA A 1 72 ? -8.112 7.628 1.441 1.00 95.81 72 ALA A CA 1
ATOM 555 C C . ALA A 1 72 ? -6.679 8.168 1.326 1.00 95.81 72 ALA A C 1
ATOM 557 O O . ALA A 1 72 ? -6.402 9.245 1.837 1.00 95.81 72 ALA A O 1
ATOM 558 N N . LEU A 1 73 ? -5.800 7.496 0.573 1.00 94.75 73 LEU A N 1
ATOM 559 C CA . LEU A 1 73 ? -4.386 7.870 0.403 1.00 94.75 73 LEU A CA 1
ATOM 560 C C . LEU A 1 73 ? -4.151 9.169 -0.380 1.00 94.75 73 LEU A C 1
ATOM 562 O O . LEU A 1 73 ? -3.045 9.717 -0.317 1.00 94.75 73 LEU A O 1
ATOM 566 N N . ARG A 1 74 ? -5.138 9.627 -1.161 1.00 91.69 74 ARG A N 1
ATOM 567 C CA . ARG A 1 74 ? -5.089 10.894 -1.914 1.00 91.69 74 ARG A CA 1
ATOM 568 C C . ARG A 1 74 ? -5.653 12.088 -1.150 1.00 91.69 74 ARG A C 1
ATOM 570 O O . ARG A 1 74 ? -5.337 13.216 -1.511 1.00 91.69 74 ARG A O 1
ATOM 577 N N . HIS A 1 75 ? -6.498 11.845 -0.149 1.00 84.75 75 HIS A N 1
ATOM 578 C CA . HIS A 1 75 ? -7.262 12.881 0.560 1.00 84.75 75 HIS A CA 1
ATOM 579 C C . HIS A 1 75 ? -7.068 12.827 2.090 1.00 84.75 75 HIS A C 1
ATOM 581 O O . HIS A 1 75 ? -7.893 13.356 2.852 1.00 84.75 75 HIS A O 1
ATOM 587 N N . SER A 1 76 ? -6.019 12.132 2.540 1.00 74.88 76 SER A N 1
ATOM 588 C CA . SER A 1 76 ? -5.559 12.048 3.932 1.00 74.88 76 SER A CA 1
ATOM 589 C C . SER A 1 76 ? -4.586 13.157 4.278 1.00 74.88 76 SER A C 1
ATOM 591 O O . SER A 1 76 ? -3.634 13.327 3.482 1.00 74.88 76 SER A O 1
#

Foldseek 3Di:
DVVLCVLCVLCPVPVVLLLLLLLCLVVVNDLVSSCVVVVHDSVVSVVSPVVSCVSSVHDPVDPVSSVSNNVSSVPD

pLDDT: mean 96.19, std 4.53, range [74.88, 98.88]

Sequence (76 aa):
GPHAQALLAPLAAQPALTDTLRTWLSLHGSWDRTAVALSVHRNTVRQRVARAALLLGADLDDPDVRMELWFALRHS